Protein AF-A0A0W8FEB7-F1 (afdb_monomer_lite)

Radius of gyration: 17.41 Å; chains: 1; bounding box: 44×39×51 Å

Organism: NCBI:txid938273

Sequence (151 aa):
MIADYGAADGVNSNRLFERIVRYIHGINPSLNVRLVYIDIADPAAFNQFWADSHLSELKHVEAEYIRRSFYEPFPELAGRLNIGFSSTALHWMDTETVDADSSGTSPAYRQTSYQPPGAGSSQNNGSAIGEYFFANARVLSSREVYWCWLP

Structure (mmCIF, N/CA/C/O backbone):
data_AF-A0A0W8FEB7-F1
#
_entry.id   AF-A0A0W8FEB7-F1
#
loop_
_atom_site.group_PDB
_atom_site.id
_atom_site.type_symbol
_atom_site.label_atom_id
_atom_site.label_alt_id
_atom_site.label_comp_id
_atom_site.label_asym_id
_atom_site.label_entity_id
_atom_site.label_seq_id
_atom_site.pdbx_PDB_ins_code
_atom_site.Cartn_x
_atom_site.Cartn_y
_atom_site.Cartn_z
_atom_site.occupancy
_atom_site.B_iso_or_equiv
_atom_site.auth_seq_id
_atom_site.auth_comp_id
_atom_site.auth_asym_id
_atom_site.auth_atom_id
_atom_site.pdbx_PDB_model_num
ATOM 1 N N . MET A 1 1 ? -0.959 -6.107 8.019 1.00 90.25 1 MET A N 1
ATOM 2 C CA . MET A 1 1 ? -0.318 -5.607 6.789 1.00 90.25 1 MET A CA 1
ATOM 3 C C . MET A 1 1 ? -1.177 -5.970 5.596 1.00 90.25 1 MET A C 1
ATOM 5 O O . MET A 1 1 ? -1.643 -7.106 5.515 1.00 90.25 1 MET A O 1
ATOM 9 N N . ILE A 1 2 ? -1.391 -5.005 4.712 1.00 93.19 2 ILE A N 1
ATOM 10 C CA . ILE A 1 2 ? -2.143 -5.149 3.468 1.00 93.19 2 ILE A CA 1
ATOM 11 C C . ILE A 1 2 ? -1.214 -4.718 2.332 1.00 93.19 2 ILE A C 1
ATOM 13 O O . ILE A 1 2 ? -0.618 -3.655 2.460 1.00 93.19 2 ILE A O 1
ATOM 17 N N . ALA A 1 3 ? -1.068 -5.516 1.276 1.00 94.06 3 ALA A N 1
ATOM 18 C CA . ALA A 1 3 ? -0.223 -5.179 0.129 1.00 94.06 3 ALA A CA 1
ATOM 19 C C . ALA A 1 3 ? -1.034 -4.990 -1.158 1.00 94.06 3 ALA A C 1
ATOM 21 O O . ALA A 1 3 ? -2.006 -5.711 -1.369 1.00 94.06 3 ALA A O 1
ATOM 22 N N . ASP A 1 4 ? -0.606 -4.063 -2.009 1.00 93.94 4 ASP A N 1
ATOM 23 C CA . ASP A 1 4 ? -1.084 -3.841 -3.373 1.00 93.94 4 ASP A CA 1
ATOM 24 C C . ASP A 1 4 ? 0.053 -4.104 -4.367 1.00 93.94 4 ASP A C 1
ATOM 26 O O . ASP A 1 4 ? 1.069 -3.409 -4.344 1.00 93.94 4 ASP A O 1
ATOM 30 N N . TYR A 1 5 ? -0.095 -5.130 -5.200 1.00 91.00 5 TYR A N 1
ATOM 31 C CA . TYR A 1 5 ? 0.889 -5.559 -6.188 1.00 91.00 5 TYR A CA 1
ATOM 32 C C . TYR A 1 5 ? 0.540 -4.990 -7.564 1.00 91.00 5 TYR A C 1
ATOM 34 O O . TYR A 1 5 ? -0.487 -5.352 -8.150 1.00 91.00 5 TYR A O 1
ATOM 42 N N . GLY A 1 6 ? 1.434 -4.154 -8.092 1.00 90.69 6 GLY A N 1
ATOM 43 C CA . GLY A 1 6 ? 1.198 -3.357 -9.294 1.00 90.69 6 GLY A CA 1
ATOM 44 C C . GLY A 1 6 ? 0.424 -2.078 -8.985 1.00 90.69 6 GLY A C 1
ATOM 45 O O . GLY A 1 6 ? -0.547 -1.752 -9.665 1.00 90.69 6 GLY A O 1
ATOM 46 N N . ALA A 1 7 ? 0.814 -1.405 -7.903 1.00 91.94 7 ALA A N 1
ATOM 47 C CA . ALA A 1 7 ? 0.097 -0.265 -7.347 1.00 91.94 7 ALA A CA 1
ATOM 48 C C . ALA A 1 7 ? 0.152 1.007 -8.212 1.00 91.94 7 ALA A C 1
ATOM 50 O O . ALA A 1 7 ? -0.654 1.914 -8.000 1.00 91.94 7 ALA A O 1
ATOM 51 N N . ALA A 1 8 ? 1.108 1.112 -9.139 1.00 90.31 8 ALA A N 1
ATOM 52 C CA . ALA A 1 8 ? 1.488 2.349 -9.814 1.00 90.31 8 ALA A CA 1
ATOM 53 C C . ALA A 1 8 ? 1.722 3.507 -8.816 1.00 90.31 8 ALA A C 1
ATOM 55 O O . ALA A 1 8 ? 2.759 3.549 -8.150 1.00 90.31 8 ALA A O 1
ATOM 56 N N . ASP A 1 9 ? 0.762 4.428 -8.699 1.00 90.94 9 ASP A N 1
ATOM 57 C CA . ASP A 1 9 ? 0.761 5.573 -7.779 1.00 90.94 9 ASP A CA 1
ATOM 58 C C . ASP A 1 9 ? -0.113 5.368 -6.523 1.00 90.94 9 ASP A C 1
ATOM 60 O O . ASP A 1 9 ? -0.084 6.195 -5.616 1.00 90.94 9 ASP A O 1
ATOM 64 N N . GLY A 1 10 ? -0.876 4.274 -6.438 1.00 90.00 10 GLY A N 1
ATOM 65 C CA . GLY A 1 10 ? -1.772 3.944 -5.326 1.00 90.00 10 GLY A CA 1
ATOM 66 C C . GLY A 1 10 ? -3.163 4.597 -5.374 1.00 90.00 10 GLY A C 1
ATOM 67 O O . GLY A 1 10 ? -4.027 4.242 -4.565 1.00 90.00 10 GLY A O 1
ATOM 68 N N . VAL A 1 11 ? -3.438 5.495 -6.329 1.00 91.19 11 VAL A N 1
ATOM 69 C CA . VAL A 1 11 ? -4.694 6.272 -6.387 1.00 91.19 11 VAL A CA 1
ATOM 70 C C . VAL A 1 11 ? -5.913 5.367 -6.575 1.00 91.19 11 VAL A C 1
ATOM 72 O O . VAL A 1 11 ? -6.944 5.558 -5.923 1.00 91.19 11 VAL A O 1
ATOM 75 N N . ASN A 1 12 ? -5.798 4.351 -7.432 1.00 87.00 12 ASN A N 1
ATOM 76 C CA . ASN A 1 12 ? -6.913 3.457 -7.759 1.00 87.00 12 ASN A CA 1
ATOM 77 C C . ASN A 1 12 ? -7.326 2.570 -6.573 1.00 87.00 12 ASN A C 1
ATOM 79 O O . ASN A 1 12 ? -8.514 2.305 -6.374 1.00 87.00 12 ASN A O 1
ATOM 83 N N . SER A 1 13 ? -6.366 2.173 -5.738 1.00 87.44 13 SER A N 1
ATOM 84 C CA . SER A 1 13 ? -6.601 1.313 -4.572 1.00 87.44 13 SER A CA 1
ATOM 85 C C . SER A 1 13 ? -7.094 2.089 -3.344 1.00 87.44 13 SER A C 1
ATOM 87 O O . SER A 1 13 ? -7.671 1.497 -2.427 1.00 87.44 13 SER A O 1
ATOM 89 N N . ASN A 1 14 ? -6.959 3.422 -3.345 1.00 89.25 14 ASN A N 1
ATOM 90 C CA . ASN A 1 14 ? -7.274 4.307 -2.221 1.00 89.25 14 ASN A CA 1
ATOM 91 C C . ASN A 1 14 ? -8.671 4.064 -1.624 1.00 89.25 14 ASN A C 1
ATOM 93 O O . ASN A 1 14 ? -8.814 3.781 -0.434 1.00 89.25 14 ASN A O 1
ATOM 97 N N . ARG A 1 15 ? -9.724 4.107 -2.453 1.00 87.75 15 ARG A N 1
ATOM 98 C CA . ARG A 1 15 ? -11.115 3.986 -1.973 1.00 87.75 15 ARG A CA 1
ATOM 99 C C . ARG A 1 15 ? -11.400 2.618 -1.351 1.00 87.75 15 ARG A C 1
ATOM 101 O O . ARG A 1 15 ? -12.169 2.518 -0.390 1.00 87.75 15 ARG A O 1
ATOM 108 N N . LEU A 1 16 ? -10.824 1.561 -1.920 1.00 88.06 16 LEU A N 1
ATOM 109 C CA . LEU A 1 16 ? -10.964 0.205 -1.400 1.00 88.06 16 LEU A CA 1
ATOM 110 C C . LEU A 1 16 ? -10.243 0.079 -0.055 1.00 88.06 16 LEU A C 1
ATOM 112 O O . LEU A 1 16 ? -10.836 -0.396 0.916 1.00 88.06 16 LEU A O 1
ATOM 116 N N . PHE A 1 17 ? -9.001 0.553 0.022 1.00 93.81 17 PHE A N 1
ATOM 117 C CA . PHE A 1 17 ? -8.196 0.476 1.238 1.00 93.81 17 PHE A CA 1
ATOM 118 C C . PHE A 1 17 ? -8.792 1.315 2.362 1.00 93.81 17 PHE A C 1
ATOM 120 O O . PHE A 1 17 ? -8.876 0.828 3.485 1.00 93.81 17 PHE A O 1
ATOM 127 N N . GLU A 1 18 ? -9.328 2.501 2.069 1.00 93.56 18 GLU A N 1
ATOM 128 C CA . GLU A 1 18 ? -10.022 3.318 3.067 1.00 93.56 18 GLU A CA 1
ATOM 129 C C . GLU A 1 18 ? -11.214 2.566 3.670 1.00 93.56 18 GLU A C 1
ATOM 131 O O . GLU A 1 18 ? -11.383 2.526 4.890 1.00 93.56 18 GLU A O 1
ATOM 136 N N . ARG A 1 19 ? -12.025 1.906 2.835 1.00 92.12 19 ARG A N 1
ATOM 137 C CA . ARG A 1 19 ? -13.163 1.102 3.305 1.00 92.12 19 ARG A CA 1
ATOM 138 C C . ARG A 1 19 ? -12.725 -0.064 4.184 1.00 92.12 19 ARG A C 1
ATOM 140 O O . ARG A 1 19 ? -13.329 -0.283 5.234 1.00 92.12 19 ARG A O 1
ATOM 147 N N . ILE A 1 20 ? -11.687 -0.791 3.774 1.00 91.44 20 ILE A N 1
ATOM 148 C CA . ILE A 1 20 ? -11.148 -1.921 4.541 1.00 91.44 20 ILE A CA 1
ATOM 149 C C . ILE A 1 20 ? -10.611 -1.440 5.889 1.00 91.44 20 ILE A C 1
ATOM 151 O O . ILE A 1 20 ? -10.967 -1.999 6.925 1.00 91.44 20 ILE A O 1
ATOM 155 N N . VAL A 1 21 ? -9.799 -0.383 5.891 1.00 94.50 21 VAL A N 1
ATOM 156 C CA . VAL A 1 21 ? -9.213 0.195 7.104 1.00 94.50 21 VAL A CA 1
ATOM 157 C C . VAL A 1 21 ? -10.306 0.669 8.056 1.00 94.50 21 VAL A C 1
ATOM 159 O O . VAL A 1 21 ? -10.302 0.281 9.222 1.00 94.50 21 VAL A O 1
ATOM 162 N N . ARG A 1 22 ? -11.293 1.432 7.570 1.00 94.56 22 ARG A N 1
ATOM 163 C CA . ARG A 1 22 ? -12.413 1.900 8.400 1.00 94.56 22 ARG A CA 1
ATOM 164 C C . ARG A 1 22 ? -13.214 0.744 8.991 1.00 94.56 22 ARG A C 1
ATOM 166 O O . ARG A 1 22 ? -13.610 0.821 10.150 1.00 94.56 22 ARG A O 1
ATOM 173 N N . TYR A 1 23 ? -13.436 -0.326 8.230 1.00 94.00 23 TYR A N 1
ATOM 174 C CA . TYR A 1 23 ? -14.102 -1.522 8.742 1.00 94.00 23 TYR A CA 1
ATOM 175 C C . TYR A 1 23 ? -13.281 -2.197 9.852 1.00 94.00 23 TYR A C 1
ATOM 177 O O . TYR A 1 23 ? -13.812 -2.488 10.923 1.00 94.00 23 TYR A O 1
ATOM 185 N N . ILE A 1 24 ? -11.976 -2.388 9.630 1.00 91.69 24 ILE A N 1
ATOM 186 C CA . ILE A 1 24 ? -11.052 -2.954 10.622 1.00 91.69 24 ILE A CA 1
ATOM 187 C C . ILE A 1 24 ? -11.042 -2.108 11.901 1.00 91.69 24 ILE A C 1
ATOM 189 O O . ILE A 1 24 ? -11.187 -2.652 12.995 1.00 91.69 24 ILE A O 1
ATOM 193 N N . HIS A 1 25 ? -10.921 -0.786 11.780 1.00 94.94 25 HIS A N 1
ATOM 194 C CA . HIS A 1 25 ? -10.924 0.132 12.921 1.00 94.94 25 HIS A CA 1
ATOM 195 C C . HIS A 1 25 ? -12.286 0.246 13.603 1.00 94.94 25 HIS A C 1
ATOM 197 O O . HIS A 1 25 ? -12.332 0.482 14.805 1.00 94.94 25 HIS A O 1
ATOM 203 N N . GLY A 1 26 ? -13.387 0.003 12.889 1.00 93.56 26 GLY A N 1
ATOM 204 C CA . GLY A 1 26 ? -14.712 -0.141 13.494 1.00 93.56 26 GLY A CA 1
ATOM 205 C C . GLY A 1 26 ? -14.803 -1.325 14.466 1.00 93.56 26 GLY A C 1
ATOM 206 O O . GLY A 1 26 ? -15.586 -1.278 15.411 1.00 93.56 26 GLY A O 1
ATOM 207 N N . ILE A 1 27 ? -13.981 -2.361 14.268 1.00 95.56 27 ILE A N 1
ATOM 208 C CA . ILE A 1 27 ? -13.899 -3.544 15.140 1.00 95.56 27 ILE A CA 1
ATOM 209 C C . ILE A 1 27 ? -12.807 -3.373 16.204 1.00 95.56 27 ILE A C 1
ATOM 211 O O . ILE A 1 27 ? -13.017 -3.698 17.371 1.00 95.56 27 ILE A O 1
ATOM 215 N N . ASN A 1 28 ? -11.629 -2.884 15.810 1.00 94.31 28 ASN A N 1
ATOM 216 C CA . ASN A 1 28 ? -10.504 -2.624 16.704 1.00 94.31 28 ASN A CA 1
ATOM 217 C C . ASN A 1 28 ? -9.859 -1.265 16.373 1.00 94.31 28 ASN A C 1
ATOM 219 O O . ASN A 1 28 ? -8.957 -1.208 15.532 1.00 94.31 28 ASN A O 1
ATOM 223 N N . PRO A 1 29 ? -10.269 -0.183 17.063 1.00 94.69 29 PRO A N 1
ATOM 224 C CA . PRO A 1 29 ? -9.801 1.175 16.770 1.00 94.69 29 PRO A CA 1
ATOM 225 C C . PRO A 1 29 ? -8.298 1.398 16.976 1.00 94.69 29 PRO A C 1
ATOM 227 O O . PRO A 1 29 ? -7.736 2.337 16.425 1.00 94.69 29 PRO A O 1
ATOM 230 N N . SER A 1 30 ? -7.651 0.559 17.790 1.00 95.19 30 SER A N 1
ATOM 231 C CA . SER A 1 30 ? -6.222 0.666 18.117 1.00 95.19 30 SER A CA 1
ATOM 232 C C . SER A 1 30 ? -5.315 -0.190 17.234 1.00 95.19 30 SER A C 1
ATOM 234 O O . SER A 1 30 ? -4.098 -0.186 17.418 1.00 95.19 30 SER A O 1
ATOM 236 N N . LEU A 1 31 ? -5.884 -0.976 16.313 1.00 93.75 31 LEU A N 1
ATOM 237 C CA . LEU A 1 31 ? -5.083 -1.856 15.475 1.00 93.75 31 LEU A CA 1
ATOM 238 C C . LEU A 1 31 ? -4.287 -1.032 14.458 1.00 93.75 31 LEU A C 1
ATOM 240 O O . LEU A 1 31 ? -4.867 -0.370 13.600 1.00 93.75 31 LEU A O 1
ATOM 244 N N . ASN A 1 32 ? -2.960 -1.131 14.514 1.00 96.44 32 ASN A N 1
ATOM 245 C CA . ASN A 1 32 ? -2.099 -0.532 13.500 1.00 96.44 32 ASN A CA 1
ATOM 246 C C . ASN A 1 32 ? -2.241 -1.284 12.168 1.00 96.44 32 ASN A C 1
ATOM 248 O O . ASN A 1 32 ? -2.050 -2.504 12.103 1.00 96.44 32 ASN A O 1
ATOM 252 N N . VAL A 1 33 ? -2.552 -0.552 11.100 1.00 96.06 33 VAL A N 1
ATOM 253 C CA . VAL A 1 33 ? -2.654 -1.062 9.734 1.00 96.06 33 VAL A CA 1
ATOM 254 C C . VAL A 1 33 ? -1.528 -0.469 8.895 1.00 96.06 33 VAL A C 1
ATOM 256 O O . VAL A 1 33 ? -1.477 0.731 8.661 1.00 96.06 33 VAL A O 1
ATOM 259 N N . ARG A 1 34 ? -0.641 -1.338 8.406 1.00 97.31 34 ARG A N 1
ATOM 260 C CA . ARG A 1 34 ? 0.375 -0.991 7.406 1.00 97.31 34 ARG A CA 1
ATOM 261 C C . ARG A 1 34 ? -0.115 -1.361 6.015 1.00 97.31 34 ARG A C 1
ATOM 263 O O . ARG A 1 34 ? -0.407 -2.542 5.785 1.00 97.31 34 ARG A O 1
ATOM 270 N N . LEU A 1 35 ? -0.193 -0.370 5.135 1.00 97.06 35 LEU A N 1
ATOM 271 C CA . LEU A 1 35 ? -0.450 -0.509 3.704 1.00 97.06 35 LEU A CA 1
ATOM 272 C C . LEU A 1 35 ? 0.894 -0.548 2.967 1.00 97.06 35 LEU A C 1
ATOM 274 O O . LEU A 1 35 ? 1.771 0.265 3.237 1.00 97.06 35 LEU A O 1
ATOM 278 N N . VAL A 1 36 ? 1.080 -1.503 2.068 1.00 96.75 36 VAL A N 1
ATOM 279 C CA . VAL A 1 36 ? 2.316 -1.667 1.298 1.00 96.75 36 VAL A CA 1
ATOM 280 C C . VAL A 1 36 ? 1.957 -1.593 -0.176 1.00 96.75 36 VAL A C 1
ATOM 282 O O . VAL A 1 36 ? 1.212 -2.431 -0.666 1.00 96.75 36 VAL A O 1
ATOM 285 N N . TYR A 1 37 ? 2.472 -0.596 -0.877 1.00 96.38 37 TYR A N 1
ATOM 286 C CA . TYR A 1 37 ? 2.266 -0.412 -2.308 1.00 96.38 37 TYR A CA 1
ATOM 287 C C . TYR A 1 37 ? 3.525 -0.883 -3.029 1.00 96.38 37 TYR A C 1
ATOM 289 O O . TYR A 1 37 ? 4.628 -0.456 -2.693 1.00 96.38 37 TYR A O 1
ATOM 297 N N . ILE A 1 38 ? 3.378 -1.814 -3.965 1.00 94.75 38 ILE A N 1
ATOM 298 C CA . ILE A 1 38 ? 4.494 -2.479 -4.634 1.00 94.75 38 ILE A CA 1
ATOM 299 C C . ILE A 1 38 ? 4.366 -2.218 -6.123 1.00 94.75 38 ILE A C 1
ATOM 301 O O . ILE A 1 38 ? 3.381 -2.621 -6.742 1.00 94.75 38 ILE A O 1
ATOM 305 N N . ASP A 1 39 ? 5.366 -1.565 -6.699 1.00 93.00 39 ASP A N 1
ATOM 306 C CA . ASP A 1 39 ? 5.446 -1.350 -8.138 1.00 93.00 39 ASP A CA 1
ATOM 307 C C . ASP A 1 39 ? 6.893 -1.059 -8.562 1.00 93.00 39 ASP A C 1
ATOM 309 O O . ASP A 1 39 ? 7.756 -0.755 -7.742 1.00 93.00 39 ASP A O 1
ATOM 313 N N . ILE A 1 40 ? 7.166 -1.139 -9.859 1.00 89.38 40 ILE A N 1
ATOM 314 C CA . ILE A 1 40 ? 8.433 -0.709 -10.459 1.00 89.38 40 ILE A CA 1
ATOM 315 C C . ILE A 1 40 ? 8.466 0.803 -10.729 1.00 89.38 40 ILE A C 1
ATOM 317 O O . ILE A 1 40 ? 9.541 1.371 -10.937 1.00 89.38 40 ILE A O 1
ATOM 321 N N . ALA A 1 41 ? 7.305 1.459 -10.743 1.00 88.94 41 ALA A N 1
ATOM 322 C CA . ALA A 1 41 ? 7.173 2.879 -11.020 1.00 88.94 41 ALA A CA 1
ATOM 323 C C . ALA A 1 41 ? 7.951 3.770 -10.029 1.00 88.94 41 ALA A C 1
ATOM 325 O O . ALA A 1 41 ? 8.391 3.362 -8.950 1.00 88.94 41 ALA A O 1
ATOM 326 N N . ASP A 1 42 ? 8.169 5.021 -10.436 1.00 88.44 42 ASP A N 1
ATOM 327 C CA . ASP A 1 42 ? 8.811 6.019 -9.585 1.00 88.44 42 ASP A CA 1
ATOM 328 C C . ASP A 1 42 ? 7.915 6.343 -8.368 1.00 88.44 42 ASP A C 1
ATOM 330 O O . ASP A 1 42 ? 6.748 6.708 -8.554 1.00 88.44 42 ASP A O 1
ATOM 334 N N . PRO A 1 43 ? 8.437 6.274 -7.126 1.00 92.19 43 PRO A N 1
ATOM 335 C CA . PRO A 1 43 ? 7.671 6.572 -5.920 1.00 92.19 43 P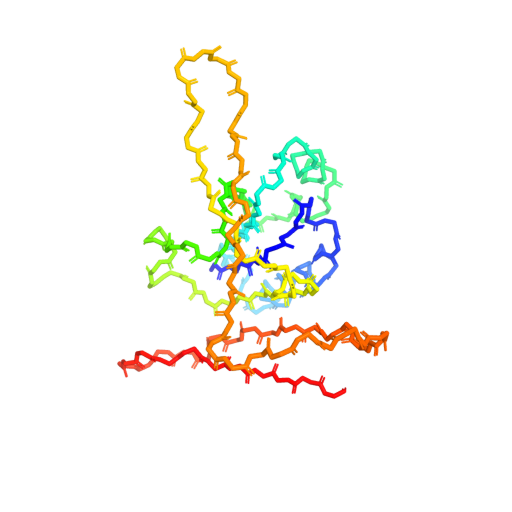RO A CA 1
ATOM 336 C C . PRO A 1 43 ? 7.215 8.031 -5.818 1.00 92.19 43 PRO A C 1
ATOM 338 O O . PRO A 1 43 ? 6.404 8.332 -4.948 1.00 92.19 43 PRO A O 1
ATOM 341 N N . ALA A 1 44 ? 7.710 8.963 -6.640 1.00 93.81 44 ALA A N 1
ATOM 342 C CA . ALA A 1 44 ? 7.323 10.372 -6.580 1.00 93.81 44 ALA A CA 1
ATOM 343 C C . ALA A 1 44 ? 5.803 10.574 -6.707 1.00 93.81 44 ALA A C 1
ATOM 345 O O . ALA A 1 44 ? 5.223 11.330 -5.926 1.00 93.81 44 ALA A O 1
ATOM 346 N N . ALA A 1 45 ? 5.158 9.857 -7.634 1.00 92.00 45 ALA A N 1
ATOM 347 C CA . ALA A 1 45 ? 3.708 9.921 -7.816 1.00 92.00 45 ALA A CA 1
ATOM 348 C C . ALA A 1 45 ? 2.962 9.359 -6.596 1.00 92.00 45 ALA A C 1
ATOM 350 O O . ALA A 1 45 ? 2.030 9.990 -6.100 1.00 92.00 45 ALA A O 1
ATOM 351 N N . PHE A 1 46 ? 3.433 8.231 -6.053 1.00 96.12 46 PHE A N 1
ATOM 352 C CA . PHE A 1 46 ? 2.902 7.671 -4.812 1.00 96.12 46 PHE A CA 1
ATOM 353 C C . PHE A 1 46 ? 3.057 8.633 -3.629 1.00 96.12 46 PHE A C 1
ATOM 355 O O . PHE A 1 46 ? 2.116 8.824 -2.869 1.00 96.12 46 PHE A O 1
ATOM 362 N N . ASN A 1 47 ? 4.224 9.258 -3.466 1.00 96.44 47 ASN A N 1
ATOM 363 C CA . ASN A 1 47 ? 4.489 10.173 -2.357 1.00 96.44 47 ASN A CA 1
ATOM 364 C C . ASN A 1 47 ? 3.557 11.387 -2.402 1.00 96.44 47 ASN A C 1
ATOM 366 O O . ASN A 1 47 ? 3.066 11.818 -1.359 1.00 96.44 47 ASN A O 1
ATOM 370 N N . GLN A 1 48 ? 3.297 11.913 -3.603 1.00 95.19 48 GLN A N 1
ATOM 371 C CA . GLN A 1 48 ? 2.331 12.987 -3.803 1.00 95.19 48 GLN A CA 1
ATOM 372 C C . GLN A 1 48 ? 0.910 12.522 -3.464 1.00 95.19 48 GLN A C 1
ATOM 374 O O . GLN A 1 48 ? 0.236 13.167 -2.666 1.00 95.19 48 GLN A O 1
ATOM 379 N N . PHE A 1 49 ? 0.481 11.376 -4.002 1.00 94.75 49 PHE A N 1
ATOM 380 C CA . PHE A 1 49 ? -0.814 10.781 -3.669 1.00 94.75 49 PHE A CA 1
ATOM 381 C C . PHE A 1 49 ? -0.978 10.595 -2.156 1.00 94.75 49 PHE A C 1
ATOM 383 O O . PHE A 1 49 ? -1.981 11.020 -1.590 1.00 94.75 49 PHE A O 1
ATOM 390 N N . TRP A 1 50 ? -0.005 9.963 -1.499 1.00 96.88 50 TRP A N 1
ATOM 391 C CA . TRP A 1 50 ? -0.093 9.613 -0.090 1.00 96.88 50 TRP A CA 1
ATOM 392 C C . TRP A 1 50 ? -0.227 10.858 0.785 1.00 96.88 50 TRP A C 1
ATOM 394 O O . TRP A 1 50 ? -1.099 10.888 1.657 1.00 96.88 50 TRP A O 1
ATOM 404 N N . ALA A 1 51 ? 0.581 11.889 0.515 1.00 95.06 51 ALA A N 1
ATOM 405 C CA . ALA A 1 51 ? 0.532 13.162 1.229 1.00 95.06 51 ALA A CA 1
ATOM 406 C C . ALA A 1 51 ? -0.859 13.817 1.176 1.00 95.06 51 ALA A C 1
ATOM 408 O O . ALA A 1 51 ? -1.298 14.366 2.183 1.00 95.06 51 ALA A O 1
ATOM 409 N N . ASP A 1 52 ? -1.561 13.684 0.049 1.00 93.69 52 ASP A N 1
ATOM 410 C CA . ASP A 1 52 ? -2.886 14.274 -0.172 1.00 93.69 52 ASP A CA 1
ATOM 411 C C . ASP A 1 52 ? -4.050 13.298 0.125 1.00 93.69 52 ASP A C 1
ATOM 413 O O . ASP A 1 52 ? -5.226 13.650 -0.003 1.00 93.69 52 ASP A O 1
ATOM 417 N N . SER A 1 53 ? -3.760 12.045 0.492 1.00 93.75 53 SER A N 1
ATOM 418 C CA . SER A 1 53 ? -4.779 11.005 0.669 1.00 93.75 53 SER A CA 1
ATOM 419 C C . SER A 1 53 ? -5.471 11.082 2.033 1.00 93.75 53 SER A C 1
ATOM 421 O O . SER A 1 53 ? -4.822 11.190 3.067 1.00 93.75 53 SER A O 1
ATOM 423 N N . HIS A 1 54 ? -6.790 10.864 2.082 1.00 93.06 54 HIS A N 1
ATOM 424 C CA . HIS A 1 54 ? -7.500 10.696 3.363 1.00 93.06 54 HIS A CA 1
ATOM 425 C C . HIS A 1 54 ? -6.967 9.517 4.194 1.00 93.06 54 HIS A C 1
ATOM 427 O O . HIS A 1 54 ? -7.135 9.492 5.411 1.00 93.06 54 HIS A O 1
ATOM 433 N N . LEU A 1 55 ? -6.354 8.520 3.546 1.00 94.56 55 LEU A N 1
ATOM 434 C CA . LEU A 1 55 ? -5.731 7.386 4.221 1.00 94.56 55 LEU A CA 1
ATOM 435 C C . LEU A 1 55 ? -4.575 7.814 5.131 1.00 94.56 55 LEU A C 1
ATOM 437 O O . LEU A 1 55 ? -4.424 7.222 6.199 1.00 94.56 55 LEU A O 1
ATOM 441 N N . SER A 1 56 ? -3.792 8.823 4.740 1.00 95.00 56 SER A N 1
ATOM 442 C CA . SER A 1 56 ? -2.654 9.305 5.534 1.00 95.00 56 SER A CA 1
ATOM 443 C C . SER A 1 56 ? -3.082 10.077 6.784 1.00 95.00 56 SER A C 1
ATOM 445 O O . SER A 1 56 ? -2.336 10.148 7.760 1.00 95.00 56 SER A O 1
ATOM 447 N N . GLU A 1 57 ? -4.314 10.589 6.798 1.00 94.88 57 GLU A N 1
ATOM 448 C CA . GLU A 1 57 ? -4.912 11.278 7.945 1.00 94.88 57 GLU A CA 1
ATOM 449 C C . GLU A 1 57 ? -5.496 10.310 8.988 1.00 94.88 57 GLU A C 1
ATOM 451 O O . GLU A 1 57 ? -5.790 10.700 10.126 1.00 94.88 57 GLU A O 1
ATOM 456 N N . LEU A 1 58 ? -5.697 9.037 8.626 1.00 94.62 58 LEU A N 1
ATOM 457 C CA . LEU A 1 58 ? -6.261 8.046 9.534 1.00 94.62 58 LEU A CA 1
ATOM 458 C C . LEU A 1 58 ? -5.248 7.667 10.621 1.00 94.62 58 LEU A C 1
ATOM 460 O O . LEU A 1 58 ? -4.116 7.262 10.362 1.00 94.62 58 LEU A O 1
ATOM 464 N N . LYS A 1 59 ? -5.687 7.729 11.882 1.00 95.31 59 LYS A N 1
ATOM 465 C CA . LYS A 1 59 ? -4.883 7.253 13.015 1.00 95.31 59 LYS A CA 1
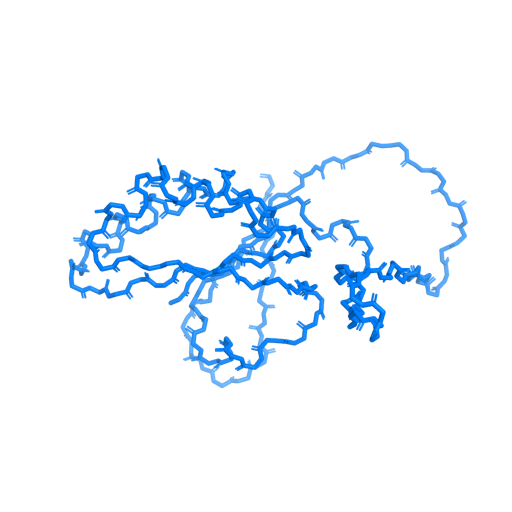ATOM 466 C C . LYS A 1 59 ? -4.593 5.765 12.867 1.00 95.31 59 LYS A C 1
ATOM 468 O O . LYS A 1 59 ? -5.460 5.008 12.444 1.00 95.31 59 LYS A O 1
ATOM 473 N N . HIS A 1 60 ? -3.408 5.347 13.308 1.00 97.00 60 HIS A N 1
ATOM 474 C CA . HIS A 1 60 ? -2.984 3.944 13.264 1.00 97.00 60 HIS A CA 1
ATOM 475 C C . HIS A 1 60 ? -2.901 3.373 11.840 1.00 97.00 60 HIS A C 1
ATOM 477 O O . HIS A 1 60 ? -3.008 2.160 11.662 1.00 97.00 60 HIS A O 1
ATOM 483 N N . VAL A 1 61 ? -2.705 4.230 10.835 1.00 97.69 61 VAL A N 1
ATOM 484 C CA . VAL A 1 61 ? -2.441 3.826 9.454 1.00 97.69 61 VAL A CA 1
ATOM 485 C C . VAL A 1 61 ? -1.080 4.357 9.041 1.00 97.69 61 VAL A C 1
ATOM 487 O O . VAL A 1 61 ? -0.773 5.528 9.232 1.00 97.69 61 VAL A O 1
ATOM 490 N N . GLU A 1 62 ? -0.263 3.481 8.477 1.00 97.44 62 GLU A N 1
ATOM 491 C CA . GLU A 1 62 ? 0.998 3.844 7.842 1.00 97.44 62 GLU A CA 1
ATOM 492 C C . GLU A 1 62 ? 1.051 3.234 6.443 1.00 97.44 62 GLU A C 1
ATOM 494 O O . GLU A 1 62 ? 0.431 2.194 6.189 1.00 97.44 62 GLU A O 1
ATOM 499 N N . ALA A 1 63 ? 1.794 3.873 5.543 1.00 97.19 63 ALA A N 1
ATOM 500 C CA . ALA A 1 63 ? 2.045 3.342 4.217 1.00 97.19 63 ALA A CA 1
ATOM 501 C C . ALA A 1 63 ? 3.536 3.269 3.908 1.00 97.19 63 ALA A C 1
ATOM 503 O O . ALA A 1 63 ? 4.337 4.074 4.379 1.00 97.19 63 ALA A O 1
ATOM 504 N N . GLU A 1 64 ? 3.879 2.291 3.087 1.00 96.44 64 GLU A N 1
ATOM 505 C CA . GLU A 1 64 ? 5.207 2.079 2.540 1.00 96.44 64 GLU A CA 1
ATOM 506 C C . GLU A 1 64 ? 5.082 1.826 1.043 1.00 96.44 64 GLU A C 1
ATOM 508 O O . GLU A 1 64 ? 4.180 1.107 0.610 1.00 96.44 64 GLU A O 1
ATOM 513 N N . TYR A 1 65 ? 6.010 2.383 0.271 1.00 96.38 65 TYR A N 1
ATOM 514 C CA . TYR A 1 65 ? 6.176 2.050 -1.134 1.00 96.38 65 TYR A CA 1
ATOM 515 C C . TYR A 1 65 ? 7.438 1.221 -1.319 1.00 96.38 65 TYR A C 1
ATOM 517 O O . TYR A 1 65 ? 8.531 1.657 -0.950 1.00 96.38 65 TYR A O 1
ATOM 525 N N . ILE A 1 66 ? 7.295 0.041 -1.909 1.00 94.88 66 ILE A N 1
ATOM 526 C CA . ILE A 1 66 ? 8.417 -0.812 -2.277 1.00 94.88 66 ILE A CA 1
ATOM 527 C C . ILE A 1 66 ? 8.579 -0.721 -3.786 1.00 94.88 66 ILE A C 1
ATOM 529 O O . ILE A 1 66 ? 7.796 -1.291 -4.545 1.00 94.88 66 ILE A O 1
ATOM 533 N N . ARG A 1 67 ? 9.629 -0.012 -4.208 1.00 93.88 67 ARG A N 1
ATOM 534 C CA . ARG A 1 67 ? 10.005 0.085 -5.615 1.00 93.88 67 ARG A CA 1
ATOM 535 C C . ARG A 1 67 ? 10.736 -1.187 -6.050 1.00 93.88 67 ARG A C 1
ATOM 537 O O . ARG A 1 67 ? 11.959 -1.260 -5.940 1.00 93.88 67 ARG A O 1
ATOM 544 N N . ARG A 1 68 ? 9.991 -2.196 -6.492 1.00 86.19 68 ARG A N 1
ATOM 545 C CA . ARG A 1 68 ? 10.506 -3.501 -6.934 1.00 86.19 68 ARG A CA 1
ATOM 546 C C . ARG A 1 68 ? 9.476 -4.182 -7.829 1.00 86.19 68 ARG A C 1
ATOM 548 O O . ARG A 1 68 ? 8.274 -3.992 -7.653 1.00 86.19 68 ARG A O 1
ATOM 555 N N . SER A 1 69 ? 9.945 -5.026 -8.740 1.00 84.44 69 SER A N 1
ATOM 556 C CA . SER A 1 69 ? 9.073 -5.965 -9.438 1.00 84.44 69 SER A CA 1
ATOM 557 C C . SER A 1 69 ? 8.282 -6.834 -8.466 1.00 84.44 69 SER A C 1
ATOM 559 O O . SER A 1 69 ? 8.848 -7.452 -7.565 1.00 84.44 69 SER A O 1
ATOM 561 N N . PHE A 1 70 ? 6.970 -6.936 -8.673 1.00 84.25 70 PHE A N 1
ATOM 562 C CA . PHE A 1 70 ? 6.124 -7.827 -7.879 1.00 84.25 70 PHE A CA 1
ATOM 563 C C . PHE A 1 70 ? 6.314 -9.318 -8.214 1.00 84.25 70 PHE A C 1
ATOM 565 O O . PHE A 1 70 ? 5.750 -10.165 -7.522 1.00 84.25 70 PHE A O 1
ATOM 572 N N . TYR A 1 71 ? 7.113 -9.646 -9.236 1.00 80.94 71 TYR A N 1
ATOM 573 C CA . TYR A 1 71 ? 7.536 -11.017 -9.544 1.00 80.94 71 TYR A CA 1
ATOM 574 C C . TYR A 1 71 ? 8.726 -11.485 -8.690 1.00 80.94 71 TYR A C 1
ATOM 576 O O . TYR A 1 71 ? 8.999 -12.683 -8.599 1.00 80.94 71 TYR A O 1
ATOM 584 N N . GLU A 1 72 ? 9.412 -10.557 -8.022 1.00 80.75 72 GLU A N 1
ATOM 585 C CA . GLU A 1 72 ? 10.526 -10.856 -7.128 1.00 80.75 72 GLU A CA 1
ATOM 586 C C . GLU A 1 72 ? 10.046 -11.242 -5.716 1.00 80.75 72 GLU A C 1
ATOM 588 O O . GLU A 1 72 ? 8.945 -10.883 -5.291 1.00 80.75 72 GLU A O 1
ATOM 593 N N . PRO A 1 73 ? 10.855 -11.981 -4.935 1.00 81.00 73 PRO A N 1
ATOM 594 C CA . PRO A 1 73 ? 10.507 -12.294 -3.556 1.00 81.00 73 PRO A CA 1
ATOM 595 C C . PRO A 1 73 ? 10.515 -11.045 -2.656 1.00 81.00 73 PRO A C 1
ATOM 597 O O . PRO A 1 73 ? 11.363 -10.160 -2.776 1.00 81.00 73 PRO A O 1
ATOM 600 N N . PHE A 1 74 ? 9.628 -11.047 -1.655 1.00 85.31 74 PHE A N 1
ATOM 601 C CA . PHE A 1 74 ? 9.559 -10.025 -0.600 1.00 85.31 74 PHE A CA 1
ATOM 602 C C . PHE A 1 74 ? 9.758 -10.640 0.798 1.00 85.31 74 PHE A C 1
ATOM 604 O O . PHE A 1 74 ? 8.781 -10.836 1.537 1.00 85.31 74 PHE A O 1
ATOM 611 N N . PRO A 1 75 ? 10.999 -10.988 1.194 1.00 82.50 75 PRO A N 1
ATOM 612 C CA . PRO A 1 75 ? 11.294 -11.518 2.529 1.00 82.50 75 PRO A CA 1
ATOM 613 C C . PRO A 1 75 ? 10.784 -10.631 3.677 1.00 82.50 75 PRO A C 1
ATOM 615 O O . PRO A 1 75 ? 10.394 -11.136 4.727 1.00 82.50 75 PRO A O 1
ATOM 618 N N . GLU A 1 76 ? 10.739 -9.315 3.471 1.00 82.81 76 GLU A N 1
ATOM 619 C CA . GLU A 1 76 ? 10.236 -8.310 4.409 1.00 82.81 76 GLU A CA 1
ATOM 620 C C . GLU A 1 76 ? 8.730 -8.439 4.707 1.00 82.81 76 GLU A C 1
ATOM 622 O O . GLU A 1 76 ? 8.286 -8.060 5.797 1.00 82.81 76 GLU A O 1
ATOM 627 N N . LEU A 1 77 ? 7.957 -9.034 3.789 1.00 84.94 77 LEU A N 1
ATOM 628 C CA . LEU A 1 77 ? 6.513 -9.268 3.934 1.00 84.94 77 LEU A CA 1
ATOM 629 C C . LEU A 1 77 ? 6.189 -10.685 4.441 1.00 84.94 77 LEU A C 1
ATOM 631 O O . LEU A 1 77 ? 5.072 -10.945 4.908 1.00 84.94 77 LEU A O 1
ATOM 635 N N . ALA A 1 78 ? 7.153 -11.609 4.384 1.00 79.81 78 ALA A N 1
ATOM 636 C CA . ALA A 1 78 ? 6.961 -13.011 4.744 1.00 79.81 78 ALA A CA 1
ATOM 637 C C . ALA A 1 78 ? 6.506 -13.175 6.207 1.00 79.81 78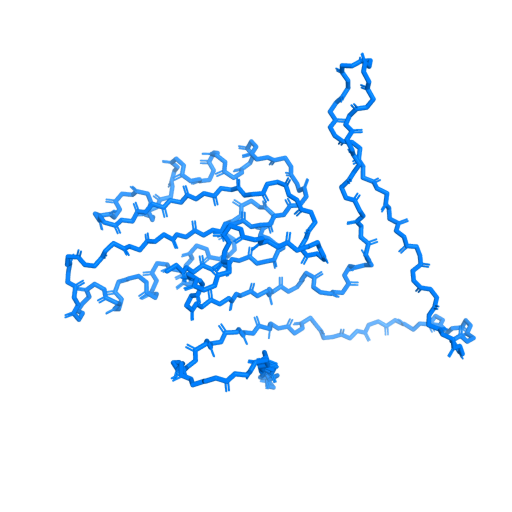 ALA A C 1
ATOM 639 O O . ALA A 1 78 ? 7.115 -12.654 7.142 1.00 79.81 78 ALA A O 1
ATOM 640 N N . GLY A 1 79 ? 5.398 -13.897 6.412 1.00 80.31 79 GLY A N 1
ATOM 641 C CA . GLY A 1 79 ? 4.802 -14.125 7.736 1.00 80.31 79 GLY A CA 1
ATOM 642 C C . GLY A 1 79 ? 4.130 -12.898 8.371 1.00 80.31 79 GLY A C 1
ATOM 643 O O . GLY A 1 79 ? 3.622 -13.002 9.485 1.00 80.31 79 GLY A O 1
ATOM 644 N N . ARG A 1 80 ? 4.107 -11.748 7.682 1.00 86.00 80 ARG A N 1
ATOM 645 C CA . ARG A 1 80 ? 3.506 -10.489 8.163 1.00 86.00 80 ARG A CA 1
ATOM 646 C C . ARG A 1 80 ? 2.318 -10.040 7.316 1.00 86.00 80 ARG A C 1
ATOM 648 O O . ARG A 1 80 ? 1.436 -9.353 7.830 1.00 86.00 80 ARG A O 1
ATOM 655 N N . LEU A 1 81 ? 2.291 -10.424 6.038 1.00 84.44 81 LEU A N 1
ATOM 656 C CA . LEU A 1 81 ? 1.214 -10.102 5.108 1.00 84.44 81 LEU A CA 1
ATOM 657 C C . LEU A 1 81 ? -0.104 -10.777 5.515 1.00 84.44 81 LEU A C 1
ATOM 659 O O . LEU A 1 81 ? -0.172 -11.999 5.643 1.00 84.44 81 LEU A O 1
ATOM 663 N N . ASN A 1 82 ? -1.166 -9.985 5.688 1.00 87.88 82 ASN A N 1
ATOM 664 C CA . ASN A 1 82 ? -2.501 -10.493 6.017 1.00 87.88 82 ASN A CA 1
ATOM 665 C C . ASN A 1 82 ? -3.452 -10.470 4.817 1.00 87.88 82 ASN A C 1
ATOM 667 O O . ASN A 1 82 ? -4.322 -11.327 4.721 1.00 87.88 82 ASN A O 1
ATOM 671 N N . ILE A 1 83 ? -3.320 -9.486 3.928 1.00 86.62 83 ILE A N 1
ATOM 672 C CA . ILE A 1 83 ? -4.183 -9.322 2.752 1.00 86.62 83 ILE A CA 1
ATOM 673 C C . ILE A 1 83 ? -3.315 -8.817 1.597 1.00 86.62 83 ILE A C 1
ATOM 675 O O . ILE A 1 83 ? -2.496 -7.930 1.816 1.00 86.62 83 ILE A O 1
ATOM 679 N N . GLY A 1 84 ? -3.477 -9.373 0.401 1.00 88.38 84 GLY A N 1
ATOM 680 C CA . GLY A 1 84 ? -2.843 -8.894 -0.826 1.00 88.38 84 GLY A CA 1
ATOM 681 C C . GLY A 1 84 ? -3.892 -8.496 -1.867 1.00 88.38 84 GLY A C 1
ATOM 682 O O . GLY A 1 84 ? -4.980 -9.062 -1.920 1.00 88.38 84 GLY A O 1
ATOM 683 N N . PHE A 1 85 ? -3.569 -7.543 -2.723 1.00 85.88 85 PHE A N 1
ATOM 684 C CA . PHE A 1 85 ? -4.404 -7.109 -3.838 1.00 85.88 85 PHE A CA 1
ATOM 685 C C . PHE A 1 85 ? -3.546 -7.035 -5.092 1.00 85.88 85 PHE A C 1
ATOM 687 O O . PHE A 1 85 ? -2.364 -6.726 -5.003 1.00 85.88 85 PHE A O 1
ATOM 694 N N . SER A 1 86 ? -4.116 -7.354 -6.248 1.00 87.00 86 SER A N 1
ATOM 695 C CA . SER A 1 86 ? -3.503 -7.002 -7.524 1.00 87.00 86 SER A CA 1
ATOM 696 C C . SER A 1 86 ? -4.603 -6.788 -8.543 1.00 87.00 86 SER A C 1
ATOM 698 O O . SER A 1 86 ? -5.333 -7.713 -8.893 1.00 87.00 86 SER A O 1
ATOM 700 N N . SER A 1 87 ? -4.747 -5.566 -9.031 1.00 80.81 87 SER A N 1
ATOM 701 C CA . SER A 1 87 ? -5.747 -5.262 -10.047 1.00 80.81 87 SER A CA 1
ATOM 702 C C . SER A 1 87 ? -5.064 -4.779 -11.306 1.00 80.81 87 SER A C 1
ATOM 704 O O . SER A 1 87 ? -4.228 -3.883 -11.264 1.00 80.81 87 SER A O 1
ATOM 706 N N . THR A 1 88 ? -5.410 -5.377 -12.446 1.00 81.88 88 THR A N 1
ATOM 707 C CA . THR A 1 88 ? -4.910 -4.953 -13.762 1.00 81.88 88 THR A CA 1
ATOM 708 C C . THR A 1 88 ? -3.377 -4.950 -13.916 1.00 81.88 88 THR A C 1
ATOM 710 O O . THR A 1 88 ? -2.868 -4.343 -14.846 1.00 81.88 88 THR A O 1
ATOM 713 N N . ALA A 1 89 ? -2.630 -5.665 -13.068 1.00 79.75 89 ALA A N 1
ATOM 714 C CA . ALA A 1 89 ? -1.163 -5.681 -13.119 1.00 79.75 89 ALA A CA 1
ATOM 715 C C . ALA A 1 89 ? -0.569 -7.010 -13.618 1.00 79.75 89 ALA A C 1
ATOM 717 O O . ALA A 1 89 ? 0.438 -7.022 -14.318 1.00 79.75 89 ALA A O 1
ATOM 718 N N . LEU A 1 90 ? -1.222 -8.141 -13.338 1.00 78.25 90 LEU A N 1
ATOM 719 C CA . LEU A 1 90 ? -0.683 -9.478 -13.642 1.00 78.25 90 LEU A CA 1
ATOM 720 C C . LEU A 1 90 ? -0.572 -9.807 -15.141 1.00 78.25 90 LEU A C 1
ATOM 722 O O . LEU A 1 90 ? 0.020 -10.817 -15.506 1.00 78.25 90 LEU A O 1
ATOM 726 N N . HIS A 1 91 ? -1.162 -8.992 -16.019 1.00 74.38 91 HIS A N 1
ATOM 727 C CA . HIS A 1 91 ? -1.058 -9.186 -17.467 1.00 74.38 91 HIS A CA 1
ATOM 728 C C . HIS A 1 91 ? 0.254 -8.640 -18.051 1.00 74.38 91 HIS A C 1
ATOM 730 O O . HIS A 1 91 ? 0.581 -8.933 -19.202 1.00 74.38 91 HIS A O 1
ATOM 736 N N . TRP A 1 92 ? 1.001 -7.841 -17.285 1.00 72.44 92 TRP A N 1
ATOM 737 C CA . TRP A 1 92 ? 2.308 -7.347 -17.696 1.00 72.44 92 TRP A CA 1
ATOM 738 C C . TRP A 1 92 ? 3.340 -8.464 -17.601 1.00 72.44 92 TRP A C 1
ATOM 740 O O . TRP A 1 92 ? 3.441 -9.127 -16.572 1.00 72.44 92 TRP A O 1
ATOM 750 N N . MET A 1 93 ? 4.110 -8.673 -18.674 1.00 74.50 93 MET A N 1
ATOM 751 C CA . MET A 1 93 ? 5.203 -9.649 -18.666 1.00 74.50 93 MET A CA 1
ATOM 752 C C . MET A 1 93 ? 6.213 -9.338 -17.562 1.00 74.50 93 MET A C 1
ATOM 754 O O . MET A 1 93 ? 6.399 -8.176 -17.186 1.00 74.50 93 MET A O 1
ATOM 758 N N . ASP A 1 94 ? 6.870 -10.396 -17.092 1.00 74.50 94 ASP A N 1
ATOM 759 C CA . ASP A 1 94 ? 7.883 -10.305 -16.054 1.00 74.50 94 ASP A CA 1
ATOM 760 C C . ASP A 1 94 ? 8.929 -9.238 -16.402 1.00 74.50 94 ASP A C 1
ATOM 762 O O . ASP A 1 94 ? 9.384 -9.083 -17.540 1.00 74.50 94 ASP A O 1
ATOM 766 N N . THR A 1 95 ? 9.208 -8.414 -15.408 1.00 65.44 95 THR A N 1
ATOM 767 C CA . THR A 1 95 ? 10.093 -7.268 -15.502 1.00 65.44 95 THR A CA 1
ATOM 768 C C . THR A 1 95 ? 11.008 -7.355 -14.303 1.00 65.44 95 THR A C 1
ATOM 770 O O . THR A 1 95 ? 10.539 -7.265 -13.176 1.00 65.44 95 THR A O 1
ATOM 773 N N . GLU A 1 96 ? 12.300 -7.551 -14.527 1.00 64.75 96 GLU A N 1
ATOM 774 C CA . GLU A 1 96 ? 13.285 -7.624 -13.451 1.00 64.75 96 GLU A CA 1
ATOM 775 C C . GLU A 1 96 ? 13.711 -6.209 -13.045 1.00 64.75 96 GLU A C 1
ATOM 777 O O . GLU A 1 96 ? 13.950 -5.341 -13.900 1.00 64.75 96 GLU A O 1
ATOM 782 N N . THR A 1 97 ? 13.835 -5.980 -11.737 1.00 61.25 97 THR A N 1
ATOM 783 C CA . THR A 1 97 ? 14.523 -4.805 -11.197 1.00 61.25 97 THR A CA 1
ATOM 784 C C . THR A 1 97 ? 16.011 -4.973 -11.486 1.00 61.25 97 THR A C 1
ATOM 786 O O . THR A 1 97 ? 16.630 -5.905 -10.978 1.00 61.25 97 THR A O 1
ATOM 789 N N . VAL A 1 98 ? 16.605 -4.098 -12.303 1.00 56.75 98 VAL A N 1
ATOM 790 C CA . VAL A 1 98 ? 18.067 -4.068 -12.451 1.00 56.75 98 VAL A CA 1
ATOM 791 C C . VAL A 1 98 ? 18.633 -2.899 -11.657 1.00 56.75 98 VAL A C 1
ATOM 793 O O . VAL A 1 98 ? 18.151 -1.765 -11.746 1.00 56.75 98 VAL A O 1
ATOM 796 N N . ASP A 1 99 ? 19.649 -3.194 -10.846 1.00 49.50 99 ASP A N 1
ATOM 797 C CA . ASP A 1 99 ? 20.379 -2.175 -10.103 1.00 49.50 99 ASP A CA 1
ATOM 798 C C . ASP A 1 99 ? 20.905 -1.120 -11.080 1.00 49.50 99 ASP A C 1
ATOM 800 O O . ASP A 1 99 ? 21.367 -1.432 -12.180 1.00 49.50 99 ASP A O 1
ATOM 804 N N . ALA A 1 100 ? 20.804 0.147 -10.683 1.00 48.41 100 ALA A N 1
ATOM 805 C CA . ALA A 1 100 ? 21.423 1.233 -11.420 1.00 48.41 100 ALA A CA 1
ATOM 806 C C . ALA A 1 100 ? 22.918 0.930 -11.582 1.00 48.41 100 ALA A C 1
ATOM 808 O O . ALA A 1 100 ? 23.636 0.819 -10.583 1.00 48.41 100 ALA A O 1
ATOM 809 N N . ASP A 1 101 ? 23.391 0.829 -12.827 1.00 41.31 101 ASP A N 1
ATOM 810 C CA . ASP A 1 101 ? 24.823 0.847 -13.102 1.00 41.31 101 ASP A CA 1
ATOM 811 C C . ASP A 1 101 ? 25.436 2.061 -12.385 1.00 41.31 101 ASP A C 1
ATOM 813 O O . ASP A 1 101 ? 24.823 3.128 -12.256 1.00 41.31 101 ASP A O 1
ATOM 817 N N . SER A 1 102 ? 26.669 1.907 -11.907 1.00 41.47 102 SER A N 1
ATOM 818 C CA . SER A 1 102 ? 27.430 2.876 -11.103 1.00 41.47 102 SER A CA 1
ATOM 819 C C . SER A 1 102 ? 27.696 4.239 -11.785 1.00 41.47 102 SER A C 1
ATOM 821 O O . SER A 1 102 ? 28.472 5.049 -11.282 1.00 41.47 102 SER A O 1
ATOM 823 N N . SER A 1 103 ? 27.015 4.529 -12.897 1.00 42.91 103 SER A N 1
ATOM 824 C CA . SER A 1 103 ? 26.969 5.787 -13.644 1.00 42.91 103 SER A CA 1
ATOM 825 C C . SER A 1 103 ? 25.907 6.791 -13.163 1.00 42.91 103 SER A C 1
ATOM 827 O O . SER A 1 103 ? 25.739 7.834 -13.792 1.00 42.91 103 SER A O 1
ATOM 829 N N . GLY A 1 104 ? 25.190 6.523 -12.064 1.00 36.41 104 GLY A N 1
ATOM 830 C CA . GLY A 1 104 ? 24.296 7.509 -11.431 1.00 36.41 104 GLY A CA 1
ATOM 831 C C . GLY A 1 104 ? 22.993 7.782 -12.191 1.00 36.41 104 GLY A C 1
ATOM 832 O O . GLY A 1 104 ? 22.437 8.874 -12.097 1.00 36.41 104 GLY A O 1
ATOM 833 N N . THR A 1 105 ? 22.505 6.809 -12.958 1.00 41.47 105 THR A N 1
ATOM 834 C CA . THR A 1 105 ? 21.218 6.878 -13.668 1.00 41.47 105 THR A CA 1
ATOM 835 C C . THR A 1 105 ? 20.177 6.054 -12.900 1.00 41.47 105 THR A C 1
ATOM 837 O O . THR A 1 105 ? 20.535 5.046 -12.306 1.00 41.47 105 THR A O 1
ATOM 840 N N . SER A 1 106 ? 18.915 6.495 -12.844 1.00 43.31 106 SER A N 1
ATOM 841 C CA . SER A 1 106 ? 17.813 5.814 -12.133 1.00 43.31 106 SER A CA 1
ATOM 842 C C . SER A 1 106 ? 17.750 4.298 -12.417 1.00 43.31 106 SER A C 1
ATOM 844 O O . SER A 1 106 ? 18.152 3.900 -13.510 1.00 43.31 106 SER A O 1
ATOM 846 N N . PRO A 1 107 ? 17.205 3.463 -11.499 1.00 49.31 107 PRO A N 1
ATOM 847 C CA . PRO A 1 107 ? 17.079 2.017 -11.705 1.00 49.31 107 PRO A CA 1
ATOM 848 C C . PRO A 1 107 ? 16.497 1.711 -13.084 1.00 49.31 107 PRO A C 1
ATOM 850 O O . PRO A 1 107 ? 15.445 2.256 -13.441 1.00 49.31 107 PRO A O 1
ATOM 853 N N . ALA A 1 108 ? 17.205 0.893 -13.858 1.00 50.28 108 ALA A N 1
ATOM 854 C CA . ALA A 1 108 ? 16.708 0.401 -15.131 1.00 50.28 108 ALA A CA 1
ATOM 855 C C . ALA A 1 108 ? 15.789 -0.809 -14.876 1.00 50.28 108 ALA A C 1
ATOM 857 O O . ALA A 1 108 ? 15.802 -1.412 -13.802 1.00 50.28 108 ALA A O 1
ATOM 858 N N . TYR A 1 109 ? 14.968 -1.166 -15.858 1.00 52.47 109 TYR A N 1
ATOM 859 C CA . TYR A 1 109 ? 14.089 -2.333 -15.784 1.00 52.47 109 TYR A CA 1
ATOM 860 C C . TYR A 1 109 ? 14.241 -3.148 -17.054 1.00 52.47 109 TYR A C 1
ATOM 862 O O . TYR A 1 109 ? 14.237 -2.590 -18.156 1.00 52.47 109 TYR A O 1
ATOM 870 N N . ARG A 1 110 ? 14.377 -4.468 -16.910 1.00 47.09 110 ARG A N 1
ATOM 871 C CA . ARG A 1 110 ? 14.476 -5.373 -18.054 1.00 47.09 110 ARG A CA 1
ATOM 872 C C . ARG A 1 110 ? 13.216 -6.215 -18.137 1.00 47.09 110 ARG A C 1
ATOM 874 O O . ARG A 1 110 ? 12.986 -7.071 -17.294 1.00 47.09 110 ARG A O 1
ATOM 881 N N . GLN A 1 111 ? 12.430 -6.002 -19.186 1.00 45.69 111 GLN A N 1
ATOM 882 C CA . GLN A 1 111 ? 11.326 -6.896 -19.509 1.00 45.69 111 GLN A CA 1
ATOM 883 C C . GLN A 1 111 ? 11.908 -8.228 -19.996 1.00 45.69 111 GLN A C 1
ATOM 885 O O . GLN A 1 111 ? 12.643 -8.266 -20.990 1.00 45.69 111 GLN A O 1
ATOM 890 N N . THR A 1 112 ? 11.624 -9.317 -19.292 1.00 43.56 112 THR A N 1
ATOM 891 C CA . THR A 1 112 ? 11.970 -10.658 -19.750 1.00 43.56 112 THR A CA 1
ATOM 892 C C . THR A 1 112 ? 10.800 -11.157 -20.595 1.00 43.56 112 THR A C 1
ATOM 894 O O . THR A 1 112 ? 9.649 -11.227 -20.168 1.00 43.56 112 THR A O 1
ATOM 897 N N . SER A 1 113 ? 11.056 -11.459 -21.869 1.00 36.91 113 SER A N 1
ATOM 898 C CA . SER A 1 113 ? 10.050 -12.110 -22.704 1.00 36.91 113 SER A CA 1
ATOM 899 C C . SER A 1 113 ? 9.919 -13.557 -22.235 1.00 36.91 113 SER A C 1
ATOM 901 O O . SER A 1 113 ? 10.692 -14.419 -22.661 1.00 36.91 113 SER A O 1
ATOM 903 N N . TYR A 1 114 ? 8.967 -13.842 -21.350 1.00 35.84 114 TYR A N 1
ATOM 904 C CA . TYR A 1 114 ? 8.583 -15.221 -21.089 1.00 35.84 114 TYR A CA 1
ATOM 905 C C . TYR A 1 114 ? 7.876 -15.773 -22.334 1.00 35.84 114 TYR A C 1
ATOM 907 O O . TYR A 1 114 ? 6.726 -15.441 -22.616 1.00 35.84 114 TYR A O 1
ATOM 915 N N . GLN A 1 115 ? 8.577 -16.604 -23.108 1.00 30.00 115 GLN A N 1
ATOM 916 C CA . GLN A 1 115 ? 7.942 -17.477 -24.090 1.00 30.00 115 GLN A CA 1
ATOM 917 C C . GLN A 1 115 ? 7.516 -18.760 -23.369 1.00 30.00 115 GLN A C 1
ATOM 919 O O . GLN A 1 115 ? 8.386 -19.564 -23.020 1.00 30.00 115 GLN A O 1
ATOM 924 N N . PRO A 1 116 ? 6.211 -18.996 -23.138 1.00 29.55 116 PRO A N 1
ATOM 925 C CA . PRO A 1 116 ? 5.769 -20.306 -22.685 1.00 29.55 116 PRO A CA 1
ATOM 926 C C . PRO A 1 116 ? 6.177 -21.357 -23.734 1.00 29.55 116 PRO A C 1
ATOM 928 O O . PRO A 1 116 ? 6.048 -21.093 -24.938 1.00 29.55 116 PRO A O 1
ATOM 931 N N . PRO A 1 117 ? 6.650 -22.551 -23.330 1.00 28.42 117 PRO A N 1
ATOM 932 C CA . PRO A 1 117 ? 6.961 -23.607 -24.282 1.00 28.42 117 PRO A CA 1
ATOM 933 C C . PRO A 1 117 ? 5.670 -24.017 -25.007 1.00 28.42 117 PRO A C 1
ATOM 935 O O . PRO A 1 117 ? 4.809 -24.671 -24.425 1.00 28.42 117 PRO A O 1
ATOM 938 N N . GLY A 1 118 ? 5.523 -23.605 -26.270 1.00 35.94 118 GLY A N 1
ATOM 939 C CA . GLY A 1 118 ? 4.432 -24.034 -27.154 1.00 35.94 118 GLY A CA 1
ATOM 940 C C . GLY A 1 118 ? 3.509 -22.948 -27.723 1.00 35.94 118 GLY A C 1
ATOM 941 O O . GLY A 1 118 ? 2.642 -23.289 -28.524 1.00 35.94 118 GLY A O 1
ATOM 942 N N . ALA A 1 119 ? 3.670 -21.662 -27.397 1.00 34.47 119 ALA A N 1
ATOM 943 C CA . ALA A 1 119 ? 2.835 -20.619 -28.002 1.00 34.47 119 ALA A CA 1
ATOM 944 C C . ALA A 1 119 ? 3.399 -20.158 -29.357 1.00 34.47 119 ALA A C 1
ATOM 946 O O . ALA A 1 119 ? 4.200 -19.228 -29.448 1.00 34.47 119 ALA A O 1
ATOM 947 N N . GLY A 1 120 ? 2.954 -20.822 -30.426 1.00 31.83 120 GLY A N 1
ATOM 948 C CA . GLY A 1 120 ? 2.978 -20.242 -31.764 1.00 31.83 120 GLY A CA 1
ATOM 949 C C . GLY A 1 120 ? 2.241 -18.900 -31.769 1.00 31.83 120 GLY A C 1
ATOM 950 O O . GLY A 1 120 ? 1.233 -18.724 -31.086 1.00 31.83 120 GLY A O 1
ATOM 951 N N . SER A 1 121 ? 2.777 -17.948 -32.527 1.00 35.94 121 SER A N 1
ATOM 952 C CA . SER A 1 121 ? 2.242 -16.602 -32.719 1.00 35.94 121 SER A CA 1
ATOM 953 C C . SER A 1 121 ? 0.732 -16.608 -32.988 1.00 35.94 121 SER A C 1
ATOM 955 O O . SER A 1 121 ? 0.299 -16.982 -34.077 1.00 35.94 121 SER A O 1
ATOM 957 N N . SER A 1 122 ? -0.058 -16.131 -32.028 1.00 32.50 122 SER A N 1
ATOM 958 C CA . SER A 1 122 ? -1.437 -15.714 -32.265 1.00 32.50 122 SER A CA 1
ATOM 959 C C . SER A 1 122 ? -1.596 -14.292 -31.756 1.00 32.50 122 SER A C 1
ATOM 961 O O . SER A 1 122 ? -1.661 -14.047 -30.555 1.00 32.50 122 SER A O 1
ATOM 963 N N . GLN A 1 123 ? -1.669 -13.351 -32.695 1.00 38.81 123 GLN A N 1
ATOM 964 C CA . GLN A 1 123 ? -2.340 -12.081 -32.461 1.00 38.81 123 GLN A CA 1
ATOM 965 C C . GLN A 1 123 ? -3.776 -12.401 -32.044 1.00 38.81 123 GLN A C 1
ATOM 967 O O . GLN A 1 123 ? -4.461 -13.113 -32.772 1.00 38.81 123 GLN A O 1
ATOM 972 N N . ASN A 1 124 ? -4.231 -11.912 -30.893 1.00 32.09 124 ASN A N 1
ATOM 973 C CA . ASN A 1 124 ? -5.657 -11.836 -30.610 1.00 32.09 124 ASN A CA 1
ATOM 974 C C . ASN A 1 124 ? -5.985 -10.563 -29.835 1.00 32.09 124 ASN A C 1
ATOM 976 O O . ASN A 1 124 ? -5.429 -10.269 -28.780 1.00 32.09 124 ASN A O 1
ATOM 980 N N . ASN A 1 125 ? -6.895 -9.817 -30.450 1.00 34.28 125 ASN A N 1
ATOM 981 C CA . ASN A 1 125 ? -7.522 -8.602 -29.979 1.00 34.28 125 ASN A CA 1
ATOM 982 C C . ASN A 1 125 ? -8.496 -8.912 -28.835 1.00 34.28 125 ASN A C 1
ATOM 984 O O . ASN A 1 125 ? -9.341 -9.787 -28.991 1.00 34.28 125 ASN A O 1
ATOM 988 N N . GLY A 1 126 ? -8.428 -8.110 -27.767 1.00 38.34 126 GLY A N 1
ATOM 989 C CA . GLY A 1 126 ? -9.498 -7.876 -26.791 1.00 38.34 126 GLY A CA 1
ATOM 990 C C . GLY A 1 126 ? -9.832 -9.030 -25.841 1.00 38.34 126 GLY A C 1
ATOM 991 O O . GLY A 1 126 ? -10.263 -10.091 -26.273 1.00 38.34 126 GLY A O 1
ATOM 992 N N . SER A 1 127 ? -9.733 -8.803 -24.527 1.00 29.78 127 SER A N 1
ATOM 993 C CA . SER A 1 127 ? -10.651 -9.392 -23.531 1.00 29.78 127 SER A CA 1
ATOM 994 C C . SER A 1 127 ? -10.316 -8.970 -22.094 1.00 29.78 127 SER A C 1
ATOM 996 O O . SER A 1 127 ? -9.165 -9.000 -21.680 1.00 29.78 127 SER A O 1
ATOM 998 N N . ALA A 1 128 ? -11.371 -8.568 -21.376 1.00 31.81 128 ALA A N 1
ATOM 999 C CA . ALA A 1 128 ? -11.581 -8.583 -19.924 1.00 31.81 128 ALA A CA 1
ATOM 1000 C C . ALA A 1 128 ? -10.370 -8.327 -19.000 1.00 31.81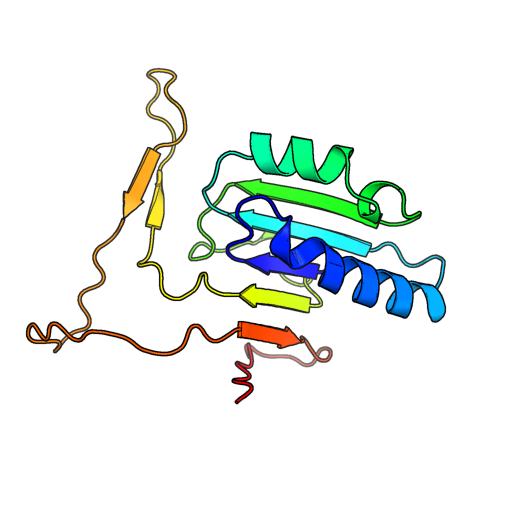 128 ALA A C 1
ATOM 1002 O O . ALA A 1 128 ? -9.600 -9.226 -18.669 1.00 31.81 128 ALA A O 1
ATOM 1003 N N . ILE A 1 129 ? -10.290 -7.099 -18.482 1.00 33.97 129 ILE A N 1
ATOM 1004 C CA . ILE A 1 129 ? -9.387 -6.730 -17.388 1.00 33.97 129 ILE A CA 1
ATOM 1005 C C . ILE A 1 129 ? -10.038 -7.194 -16.074 1.00 33.97 129 ILE A C 1
ATOM 1007 O O . ILE A 1 129 ? -10.937 -6.535 -15.563 1.00 33.97 129 ILE A O 1
ATOM 1011 N N . GLY A 1 130 ? -9.664 -8.379 -15.587 1.00 34.31 130 GLY A N 1
ATOM 1012 C CA . GLY A 1 130 ? -10.135 -8.907 -14.301 1.00 34.31 130 GLY A CA 1
ATOM 1013 C C . GLY A 1 130 ? -9.397 -8.283 -13.110 1.00 34.31 130 GLY A C 1
ATOM 1014 O O . GLY A 1 130 ? -8.191 -8.032 -13.183 1.00 34.31 130 GLY A O 1
ATOM 1015 N N . GLU A 1 131 ? -10.118 -8.045 -12.014 1.00 36.72 131 GLU A N 1
ATOM 1016 C CA . GLU A 1 131 ? -9.561 -7.658 -10.710 1.00 36.72 131 GLU A CA 1
ATOM 1017 C C . GLU A 1 131 ? -9.188 -8.930 -9.924 1.00 36.72 131 GLU A C 1
ATOM 1019 O O . GLU A 1 131 ? -10.012 -9.841 -9.808 1.00 36.72 131 GLU A O 1
ATOM 1024 N N . TYR A 1 132 ? -7.968 -9.022 -9.377 1.00 42.00 132 TYR A N 1
ATOM 1025 C CA . TYR A 1 132 ? -7.545 -10.164 -8.557 1.00 42.00 132 TYR A CA 1
ATOM 1026 C C . TYR A 1 132 ? -7.449 -9.764 -7.076 1.00 42.00 132 TYR A C 1
ATOM 1028 O O . TYR A 1 132 ? -6.819 -8.775 -6.693 1.00 42.00 132 TYR A O 1
ATOM 1036 N N . PHE A 1 133 ? -8.064 -10.571 -6.212 1.00 37.09 133 PHE A N 1
ATOM 1037 C CA . PHE A 1 133 ? -8.097 -10.360 -4.764 1.00 37.09 133 PHE A CA 1
ATOM 1038 C C . PHE A 1 133 ? -7.358 -11.493 -4.043 1.00 37.09 133 PHE A C 1
ATOM 1040 O O . PHE A 1 133 ? -7.642 -12.665 -4.293 1.00 37.09 133 PHE A O 1
ATOM 1047 N N . PHE A 1 134 ? -6.478 -11.164 -3.089 1.00 42.09 134 PHE A N 1
ATOM 1048 C CA . PHE A 1 134 ? -5.837 -12.138 -2.199 1.00 42.09 134 PHE A CA 1
ATOM 1049 C C . PHE A 1 134 ? -6.264 -11.896 -0.744 1.00 42.09 134 PHE A C 1
ATOM 1051 O O . PHE A 1 134 ? -5.717 -11.059 -0.027 1.00 42.09 134 PHE A O 1
ATOM 1058 N N . ALA A 1 135 ? -7.226 -12.672 -0.251 1.00 34.81 135 ALA A N 1
ATOM 1059 C CA . ALA A 1 135 ? -7.553 -12.685 1.172 1.00 34.81 135 ALA A CA 1
ATOM 1060 C C . ALA A 1 135 ? -6.836 -13.859 1.853 1.00 34.81 135 ALA A C 1
ATOM 1062 O O . ALA A 1 135 ? -7.177 -15.017 1.623 1.00 34.81 135 ALA A O 1
ATOM 1063 N N . ASN A 1 136 ? -5.853 -13.578 2.715 1.00 34.47 136 ASN A N 1
ATOM 1064 C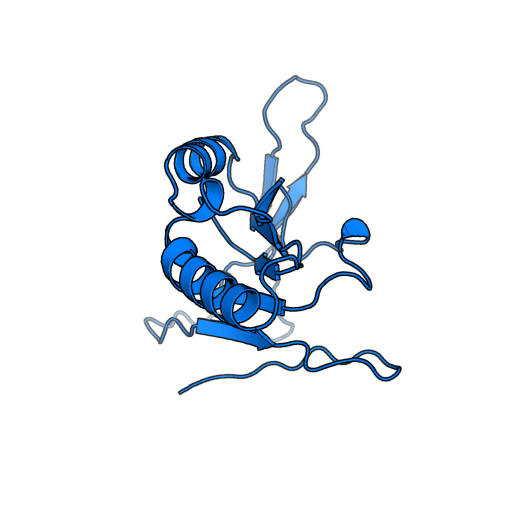 CA . ASN A 1 136 ? -5.193 -14.612 3.511 1.00 34.47 136 ASN A CA 1
ATOM 1065 C C . ASN A 1 136 ? -6.067 -14.915 4.745 1.00 34.47 136 ASN A C 1
ATOM 1067 O O . ASN A 1 136 ? -5.923 -14.312 5.813 1.00 34.47 136 ASN A O 1
ATOM 1071 N N . ALA A 1 137 ? -7.038 -15.818 4.591 1.00 28.69 137 ALA A N 1
ATOM 1072 C CA . ALA A 1 137 ? -7.906 -16.266 5.679 1.00 28.69 137 ALA A CA 1
ATOM 1073 C C . ALA A 1 137 ? -7.149 -17.222 6.633 1.00 28.69 137 ALA A C 1
ATOM 1075 O O . ALA A 1 137 ? -7.297 -18.432 6.578 1.00 28.69 137 ALA A O 1
ATOM 1076 N N . ARG A 1 138 ? -6.308 -16.635 7.497 1.00 29.22 138 ARG A N 1
ATOM 1077 C CA . ARG A 1 138 ? -5.670 -17.161 8.730 1.00 29.22 138 ARG A CA 1
ATOM 1078 C C . ARG A 1 138 ? -5.165 -18.627 8.774 1.00 29.22 138 ARG A C 1
ATOM 1080 O O . ARG A 1 138 ? -5.881 -19.541 9.156 1.00 29.22 138 ARG A O 1
ATOM 1087 N N . VAL A 1 139 ? -3.837 -18.732 8.642 1.00 40.47 139 VAL A N 1
ATOM 1088 C CA . VAL A 1 139 ? -2.868 -19.508 9.458 1.00 40.47 139 VAL A CA 1
ATOM 1089 C C . VAL A 1 139 ? -3.224 -20.962 9.795 1.00 40.47 139 VAL A C 1
ATOM 1091 O O . VAL A 1 139 ? -3.691 -21.242 10.894 1.00 40.47 139 VAL A O 1
ATOM 1094 N N . LEU A 1 140 ? -2.804 -21.892 8.934 1.00 26.97 140 LEU A N 1
ATOM 1095 C CA . LEU A 1 140 ? -2.237 -23.188 9.320 1.00 26.97 140 LEU A CA 1
ATOM 1096 C C . LEU A 1 140 ? -1.103 -23.517 8.338 1.00 26.97 140 LEU A C 1
ATOM 1098 O O . LEU A 1 140 ? -1.084 -23.035 7.212 1.00 26.97 140 LEU A O 1
ATOM 1102 N N . SER A 1 141 ? -0.108 -24.258 8.813 1.00 30.31 141 SER A N 1
ATOM 1103 C CA . SER A 1 141 ? 1.079 -24.698 8.076 1.00 30.31 141 SER A CA 1
ATOM 1104 C C . SER A 1 141 ? 0.826 -25.032 6.600 1.00 30.31 141 SER A C 1
ATOM 1106 O O . SER A 1 141 ? -0.135 -25.728 6.296 1.00 30.31 141 SER A O 1
ATOM 1108 N N . SER A 1 142 ? 1.796 -24.669 5.754 1.00 31.77 142 SER A N 1
ATOM 1109 C CA . SER A 1 142 ? 1.962 -25.011 4.329 1.00 31.77 142 SER A CA 1
ATOM 1110 C C . SER A 1 142 ? 1.336 -24.060 3.287 1.00 31.77 142 SER A C 1
ATOM 1112 O O . SER A 1 142 ? 0.140 -24.008 3.069 1.00 31.77 142 SER A O 1
ATOM 1114 N N . ARG A 1 143 ? 2.227 -23.293 2.638 1.00 33.97 143 ARG A N 1
ATOM 1115 C CA . ARG A 1 143 ? 2.380 -23.128 1.175 1.00 33.97 143 ARG A CA 1
ATOM 1116 C C . ARG A 1 143 ? 1.149 -22.956 0.260 1.00 33.97 143 ARG A C 1
ATOM 1118 O O . ARG A 1 143 ? 1.249 -23.366 -0.890 1.00 33.97 143 ARG A O 1
ATOM 1125 N N . GLU A 1 144 ? 0.063 -22.299 0.651 1.00 30.50 144 GLU A N 1
ATOM 1126 C CA . GLU A 1 144 ? -1.028 -22.053 -0.313 1.00 30.50 144 GLU A CA 1
ATOM 1127 C C . GLU A 1 144 ? -1.424 -20.571 -0.412 1.00 30.50 144 GLU 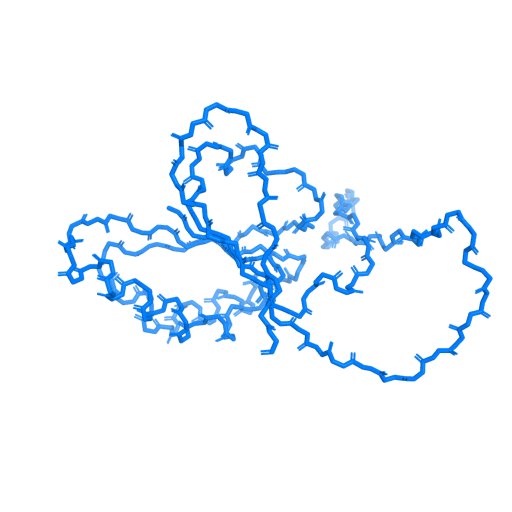A C 1
ATOM 1129 O O . GLU A 1 144 ? -1.935 -19.963 0.525 1.00 30.50 144 GLU A O 1
ATOM 1134 N N . VAL A 1 145 ? -1.136 -19.987 -1.584 1.00 36.69 145 VAL A N 1
ATOM 1135 C CA . VAL A 1 145 ? -1.715 -18.732 -2.082 1.00 36.69 145 VAL A CA 1
ATOM 1136 C C . VAL A 1 145 ? -2.941 -19.131 -2.900 1.00 36.69 145 VAL A C 1
ATOM 1138 O O . VAL A 1 145 ? -2.802 -19.815 -3.914 1.00 36.69 145 VAL A O 1
ATOM 1141 N N . TYR A 1 146 ? -4.134 -18.736 -2.457 1.00 33.31 146 TYR A N 1
ATOM 1142 C CA . TYR A 1 146 ? -5.374 -19.009 -3.182 1.00 33.31 146 TYR A CA 1
ATOM 1143 C C . TYR A 1 146 ? -5.710 -17.852 -4.122 1.00 33.31 146 TYR A C 1
ATOM 1145 O O . TYR A 1 146 ? -5.717 -16.689 -3.718 1.00 33.31 146 TYR A O 1
ATOM 1153 N N . TRP A 1 147 ? -6.007 -18.202 -5.371 1.00 38.62 147 TRP A N 1
ATOM 1154 C CA . TRP A 1 147 ? -6.411 -17.289 -6.433 1.00 38.62 147 TRP A CA 1
ATOM 1155 C C . TRP A 1 147 ? -7.933 -17.327 -6.540 1.00 38.62 147 TRP A C 1
ATOM 1157 O O . TRP A 1 147 ? -8.495 -18.365 -6.890 1.00 38.62 147 TRP A O 1
ATOM 1167 N N . CYS A 1 148 ? -8.605 -16.218 -6.243 1.00 28.64 148 CYS A N 1
ATOM 1168 C CA . CYS A 1 148 ? -10.037 -16.096 -6.499 1.00 28.64 148 CYS A CA 1
ATOM 1169 C C . CYS A 1 148 ? -10.268 -15.201 -7.714 1.00 28.64 148 CYS A C 1
ATOM 1171 O O . CYS A 1 148 ? -9.901 -14.028 -7.714 1.00 28.64 148 CYS A O 1
ATOM 1173 N N . TRP A 1 149 ? -10.897 -15.783 -8.734 1.00 27.67 149 TRP A N 1
ATOM 1174 C CA . TRP A 1 149 ? -11.487 -15.080 -9.867 1.00 27.67 149 TRP A CA 1
ATOM 1175 C C . TRP A 1 149 ? -12.911 -14.686 -9.465 1.00 27.67 149 TRP A C 1
ATOM 1177 O O . TRP A 1 149 ? -13.694 -15.566 -9.096 1.00 27.67 149 TRP A O 1
ATOM 1187 N N . LEU A 1 150 ? -13.250 -13.397 -9.490 1.00 26.34 150 LEU A N 1
ATOM 1188 C CA . LEU A 1 150 ? -14.648 -12.977 -9.393 1.00 26.34 150 LEU A CA 1
ATOM 1189 C C . LEU A 1 150 ? -15.171 -12.679 -10.810 1.00 26.34 150 LEU A C 1
ATOM 1191 O O . LEU A 1 150 ? -14.485 -11.969 -11.546 1.00 26.34 150 LEU A O 1
ATOM 1195 N N . PRO A 1 151 ? -16.314 -13.272 -11.207 1.00 29.56 151 PRO A N 1
ATOM 1196 C CA . PRO A 1 151 ? -16.926 -13.079 -12.521 1.00 29.56 151 PRO A CA 1
ATOM 1197 C C . PRO A 1 151 ? -17.572 -11.700 -12.697 1.00 29.56 151 PRO A C 1
ATOM 1199 O O . PRO A 1 151 ? -17.975 -11.089 -11.679 1.00 29.56 151 PRO A O 1
#

pLDDT: mean 70.66, std 26.23, range [26.34, 97.69]

InterPro domains:
  IPR029063 S-adenosyl-L-methionine-dependent methyltransferase superfamily [G3DSA:3.40.50.150] (1-135)
  IPR029063 S-adenosyl-L-methionine-dependent methyltransferase superfamily [SSF53335] (2-95)

Secondary structure (DSSP, 8-state):
-EEEET-TTSHHHHHHHHHHHHHHHHH-TT--EEEEEEESS-HHHHHHHHHH-TTTTSTTEEEEEEES-TTS--TTTTTT--EEEEES-TTSPPEEEEPPPTTTPPPEEEE-----TT------------EEEEE-----SS-----EE--

Foldseek 3Di:
DEEEAACQQVPVCQVVVVVVVVVVCVVPVQAADEYEYEELHDNPSNVVCCVPGPQVVRPNYDYDYDNFHPVDDDPVCPPPYQWYWYFLRVVAAGKGFAPPDPPPDPTDIHRDPDDDPPDDDDDDDDDDRWTWIFGRPDDDDDDDGDTDTDD